Protein AF-A0A448XKN6-F1 (afdb_monomer)

Nearest PDB structures (foldseek):
  4z4c-assembly1_A  TM=9.996E-01  e=3.196E-13  Homo sapiens
  4w5q-assembly1_A  TM=9.991E-01  e=5.036E-13  Homo sapiens
  6n4o-assembly1_A  TM=9.978E-01  e=6.968E-13  Homo sapiens
  4z4i-assembly1_A  TM=9.998E-01  e=8.467E-13  Homo sapiens
  9cmp-assembly1_A  TM=9.864E-01  e=1.098E-12  Homo sapiens

pLDDT: mean 89.54, std 8.14, range [52.91, 97.19]

Mean predicted aligned error: 5.24 Å

Foldseek 3Di:
DDDDDCQQHADPDAAAAEEEEEEEQDDCVVQPPVNVVVVQVVCQVVCVSRVHHDDDDHPYYDYDHDLVVLVVVVVCSPVVTPPHDYYHYHDPPDDCNVVSVVVDDD

Radius of gyration: 15.56 Å; Cα contacts (8 Å, |Δi|>4): 127; chains: 1; bounding box: 41×30×38 Å

Organism: NCBI:txid117903

Secondary structure (DSSP, 8-state):
------TT---SSPPPB-SEEEEE-S-TTTS-HHHHHHHHHHHHHHHHHTT--B-SPPSEEEE--SGGGHHHHHHHHHHHSTT--EEEEE--SS-THHHHHHH---

Sequence (106 aa):
MGVWDMRGKQFYSGIEIKVWAIACFAPVRIVRDEALRQFTLQLQKISNDAGMPIVSPPCFCKYATGQDQVEPMFRYLRNTHPGLQLIVVVLPGKTPVYGKLLDFKL

InterPro domains:
  IPR032473 Protein argonaute, Mid domain [PF16487] (2-79)

Structure (mmCIF, N/CA/C/O backbone):
data_AF-A0A448XKN6-F1
#
_entry.id   AF-A0A448XKN6-F1
#
loop_
_atom_site.group_PDB
_atom_site.id
_atom_site.type_symbol
_atom_site.label_atom_id
_atom_site.label_alt_id
_atom_site.label_comp_id
_atom_site.label_asym_id
_atom_site.label_entity_id
_atom_site.label_seq_id
_atom_site.pdbx_PDB_ins_code
_atom_site.Cartn_x
_atom_site.Cartn_y
_atom_site.Cartn_z
_atom_site.occupancy
_atom_site.B_iso_or_equiv
_atom_site.auth_seq_id
_atom_site.auth_comp_id
_atom_site.auth_asym_id
_atom_site.auth_atom_id
_atom_site.pdbx_PDB_model_num
ATOM 1 N N . MET A 1 1 ? 30.525 13.642 -12.070 1.00 52.91 1 MET A N 1
ATOM 2 C CA . MET A 1 1 ? 29.879 12.665 -12.974 1.00 52.91 1 MET A CA 1
ATOM 3 C C . MET A 1 1 ? 29.765 11.358 -12.202 1.00 52.91 1 MET A C 1
ATOM 5 O O . MET A 1 1 ? 30.775 10.916 -11.682 1.00 52.91 1 MET A O 1
ATOM 9 N N . GLY A 1 2 ? 28.556 10.836 -11.993 1.00 79.69 2 GLY A N 1
ATOM 10 C CA . GLY A 1 2 ? 28.308 9.709 -11.071 1.00 79.69 2 GLY A CA 1
ATOM 11 C C . GLY A 1 2 ? 26.837 9.548 -10.679 1.00 79.69 2 GLY A C 1
ATOM 12 O O . GLY A 1 2 ? 26.529 8.964 -9.648 1.00 79.69 2 GLY A O 1
ATOM 13 N N . VAL A 1 3 ? 25.931 10.127 -11.472 1.00 82.12 3 VAL A N 1
ATOM 14 C CA . VAL A 1 3 ? 24.490 10.029 -11.258 1.00 82.12 3 VAL A CA 1
ATOM 15 C C . VAL A 1 3 ? 23.963 9.006 -12.247 1.00 82.12 3 VAL A C 1
ATOM 17 O O . VAL A 1 3 ? 24.204 9.108 -13.448 1.00 82.12 3 VAL A O 1
ATOM 20 N N . TRP A 1 4 ? 23.253 8.028 -11.718 1.00 84.06 4 TRP A N 1
ATOM 21 C CA . TRP A 1 4 ? 22.522 7.014 -12.456 1.00 84.06 4 TRP A CA 1
ATOM 22 C C . TRP A 1 4 ? 21.094 6.956 -11.922 1.00 84.06 4 TRP A C 1
ATOM 24 O O . TRP A 1 4 ? 20.829 7.347 -10.784 1.00 84.06 4 TRP A O 1
ATOM 34 N N . ASP A 1 5 ? 20.178 6.474 -12.752 1.00 85.88 5 ASP A N 1
ATOM 35 C CA . ASP A 1 5 ? 18.809 6.182 -12.348 1.00 85.88 5 ASP A CA 1
ATOM 36 C C . ASP A 1 5 ? 18.408 4.761 -12.761 1.00 85.88 5 ASP A C 1
ATOM 38 O O . ASP A 1 5 ? 19.112 4.077 -13.515 1.00 85.88 5 ASP A O 1
ATOM 42 N N . MET A 1 6 ? 17.258 4.326 -12.253 1.00 84.94 6 MET A N 1
ATOM 43 C C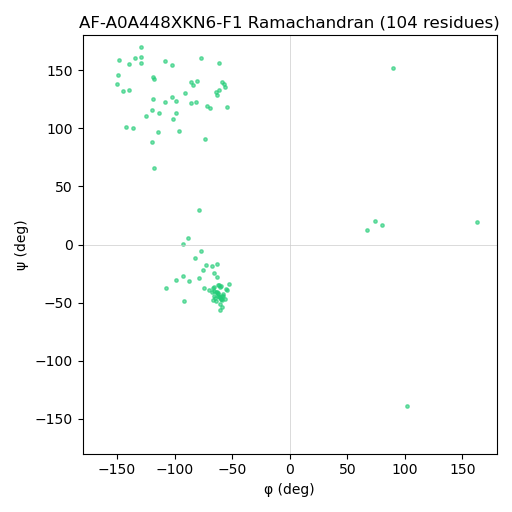A . MET A 1 6 ? 16.705 2.991 -12.483 1.00 84.94 6 MET A CA 1
ATOM 44 C C . MET A 1 6 ? 15.820 2.902 -13.732 1.00 84.94 6 MET A C 1
ATOM 46 O O . MET A 1 6 ? 15.221 1.860 -13.978 1.00 84.94 6 MET A O 1
ATOM 50 N N . ARG A 1 7 ? 15.718 3.957 -14.554 1.00 83.69 7 ARG A N 1
ATOM 51 C CA . ARG A 1 7 ? 14.901 3.892 -15.772 1.00 83.69 7 ARG A CA 1
ATOM 52 C C . ARG A 1 7 ? 15.501 2.859 -16.723 1.00 83.69 7 ARG A C 1
ATOM 54 O O . ARG A 1 7 ? 16.712 2.843 -16.962 1.00 83.69 7 ARG A O 1
ATOM 61 N N . GLY A 1 8 ? 14.643 1.973 -17.227 1.00 80.25 8 GLY A N 1
ATOM 62 C CA . GLY A 1 8 ? 15.039 0.857 -18.087 1.00 80.25 8 GLY A CA 1
ATOM 63 C C . GLY A 1 8 ? 15.895 -0.212 -17.397 1.00 80.25 8 GLY A C 1
ATOM 64 O O . GLY A 1 8 ? 16.490 -1.029 -18.092 1.00 80.25 8 GLY A O 1
ATOM 65 N N . LYS A 1 9 ? 15.997 -0.204 -16.058 1.00 84.44 9 LYS A N 1
ATOM 66 C CA . LYS A 1 9 ? 16.727 -1.212 -15.279 1.00 84.44 9 LYS A CA 1
ATOM 67 C C . LYS A 1 9 ? 15.767 -1.938 -14.356 1.00 84.44 9 LYS A C 1
ATOM 69 O O . LYS A 1 9 ? 14.891 -1.322 -13.756 1.00 84.44 9 LYS A O 1
ATOM 74 N N . GLN A 1 10 ? 15.992 -3.233 -14.206 1.00 85.31 10 GLN A N 1
ATOM 75 C CA . GLN A 1 10 ? 15.290 -4.061 -13.238 1.00 85.31 10 GLN A CA 1
ATOM 76 C C . GLN A 1 10 ? 16.230 -4.451 -12.103 1.00 85.31 10 GLN A C 1
ATOM 78 O O . GLN A 1 10 ? 17.456 -4.432 -12.255 1.00 85.31 10 GLN A O 1
ATOM 83 N N . PHE A 1 11 ? 15.656 -4.800 -10.957 1.00 81.50 11 PHE A N 1
ATOM 84 C CA . PHE A 1 11 ? 16.416 -5.401 -9.873 1.00 81.50 11 PHE A CA 1
ATOM 85 C C . PHE A 1 11 ? 17.084 -6.700 -10.336 1.00 81.50 11 PHE A C 1
ATOM 87 O O . PHE A 1 11 ? 16.484 -7.505 -11.041 1.00 81.50 11 PHE A O 1
ATOM 94 N N . TYR A 1 12 ? 18.326 -6.915 -9.896 1.00 77.88 12 TYR A N 1
ATOM 95 C CA . TYR A 1 12 ? 19.082 -8.138 -10.190 1.00 77.88 12 TYR A CA 1
ATOM 96 C C . TYR A 1 12 ? 18.375 -9.402 -9.667 1.00 77.88 12 TYR A C 1
ATOM 98 O O . TYR A 1 12 ? 18.396 -10.442 -10.316 1.00 77.88 12 TYR A O 1
ATOM 106 N N . SER A 1 13 ? 17.720 -9.291 -8.508 1.00 82.81 13 SER A N 1
ATOM 107 C CA . SER A 1 13 ? 16.823 -10.306 -7.956 1.00 82.81 13 SER A CA 1
ATOM 108 C C . SER A 1 13 ? 15.579 -9.609 -7.418 1.00 82.81 13 SER A C 1
ATOM 110 O O . SER A 1 13 ? 15.611 -8.968 -6.366 1.00 82.81 13 SER A O 1
ATOM 112 N N . GLY A 1 14 ? 14.505 -9.652 -8.200 1.00 79.62 14 GLY A N 1
ATOM 113 C CA . GLY A 1 14 ? 13.218 -9.077 -7.842 1.00 79.62 14 GLY A CA 1
ATOM 114 C C . GLY A 1 14 ? 12.390 -10.026 -6.986 1.00 79.62 14 GLY A C 1
ATOM 115 O O . GLY A 1 14 ? 12.298 -11.217 -7.280 1.00 79.62 14 GLY A O 1
ATOM 116 N N . ILE A 1 15 ? 11.754 -9.496 -5.942 1.00 88.75 15 ILE A N 1
ATOM 117 C CA . ILE A 1 15 ? 10.752 -10.240 -5.174 1.00 88.75 15 ILE A CA 1
ATOM 118 C C . ILE A 1 15 ? 9.380 -9.969 -5.784 1.00 88.75 15 ILE A C 1
ATOM 120 O O . ILE A 1 15 ? 8.990 -8.818 -5.980 1.00 88.75 15 ILE A O 1
ATOM 124 N N . GLU A 1 16 ? 8.633 -11.038 -6.041 1.00 92.19 16 GLU A N 1
ATOM 125 C CA . GLU A 1 16 ? 7.217 -10.960 -6.385 1.00 92.19 16 GLU A CA 1
ATOM 126 C C . GLU A 1 16 ? 6.380 -10.813 -5.102 1.00 92.19 16 GLU A C 1
ATOM 128 O O . GLU A 1 16 ? 6.435 -11.658 -4.200 1.00 92.19 16 GLU A O 1
ATOM 133 N N . ILE A 1 17 ? 5.592 -9.740 -5.016 1.00 93.94 17 ILE A N 1
ATOM 134 C CA . ILE A 1 17 ? 4.712 -9.456 -3.877 1.00 93.94 17 ILE A CA 1
ATOM 135 C C . ILE A 1 17 ? 3.285 -9.893 -4.234 1.00 93.94 17 ILE A C 1
ATOM 137 O O . ILE A 1 17 ? 2.632 -9.316 -5.106 1.00 93.94 17 ILE A O 1
ATOM 141 N N . LYS A 1 18 ? 2.801 -10.922 -3.533 1.00 93.31 18 LYS A N 1
ATOM 142 C CA . LYS A 1 18 ? 1.511 -11.599 -3.741 1.00 93.31 18 LYS A CA 1
ATOM 143 C C . LYS A 1 18 ? 0.493 -11.291 -2.656 1.00 93.31 18 LYS A C 1
ATOM 145 O O . LYS A 1 18 ? -0.692 -11.175 -2.955 1.00 93.31 18 LYS A O 1
ATOM 150 N N . VAL A 1 19 ? 0.929 -11.172 -1.404 1.00 94.94 19 VAL A N 1
ATOM 151 C CA . VAL A 1 19 ? 0.037 -10.907 -0.266 1.00 94.94 19 VAL A CA 1
ATOM 152 C C . VAL A 1 19 ? 0.532 -9.666 0.456 1.00 94.94 19 VAL A C 1
ATOM 154 O O . VAL A 1 19 ? 1.591 -9.672 1.082 1.00 94.94 19 VAL A O 1
ATOM 157 N N . TRP A 1 20 ? -0.232 -8.584 0.355 1.00 96.25 20 TRP A N 1
ATOM 158 C CA . TRP A 1 20 ? 0.109 -7.301 0.957 1.00 96.25 20 TRP A CA 1
ATOM 159 C C . TRP A 1 20 ? -1.142 -6.525 1.364 1.00 96.25 20 TRP A C 1
ATOM 161 O O . TRP A 1 20 ? -2.234 -6.780 0.860 1.00 96.25 20 TRP A O 1
ATOM 171 N N . ALA A 1 21 ? -0.983 -5.577 2.281 1.00 96.81 21 ALA A N 1
ATOM 172 C CA . ALA A 1 21 ? -2.076 -4.798 2.850 1.00 96.81 21 ALA A CA 1
ATOM 173 C C . ALA A 1 21 ? -1.752 -3.300 2.901 1.00 96.81 21 ALA A C 1
ATOM 175 O O . ALA A 1 21 ? -0.587 -2.904 2.894 1.00 96.81 21 ALA A O 1
ATOM 176 N N . ILE A 1 22 ? -2.790 -2.473 3.015 1.00 97.19 22 ILE A N 1
ATOM 177 C CA . ILE A 1 22 ? -2.715 -1.039 3.290 1.00 97.19 22 ILE A CA 1
ATOM 178 C C . ILE A 1 22 ? -3.434 -0.747 4.612 1.00 97.19 22 ILE A C 1
ATOM 180 O O . ILE A 1 22 ? -4.620 -1.043 4.771 1.00 97.19 22 ILE A O 1
ATOM 184 N N . ALA A 1 23 ? -2.730 -0.111 5.544 1.00 96.19 23 ALA A N 1
ATOM 185 C CA . ALA A 1 23 ? -3.297 0.430 6.774 1.00 96.19 23 ALA A CA 1
ATOM 186 C C . ALA A 1 23 ? -3.195 1.961 6.747 1.00 96.19 23 ALA A C 1
ATOM 188 O O . ALA A 1 23 ? 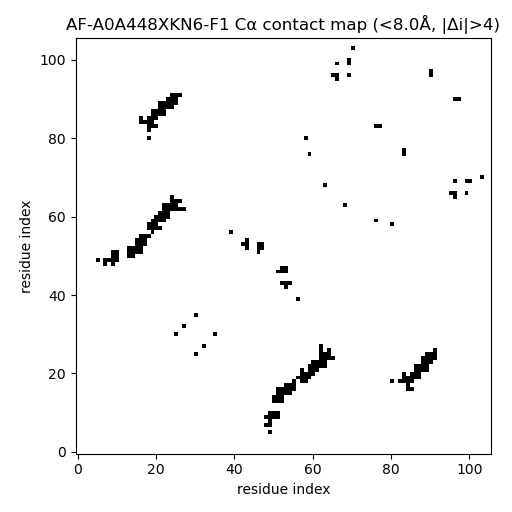-2.101 2.525 6.774 1.00 96.19 23 ALA A O 1
ATOM 189 N N . CYS A 1 24 ? -4.332 2.651 6.671 1.00 96.50 24 CYS A N 1
ATOM 190 C CA . CYS A 1 24 ? -4.367 4.106 6.572 1.00 96.50 24 CYS A CA 1
ATOM 191 C C . CYS A 1 24 ? -4.691 4.741 7.928 1.00 96.50 24 CYS A C 1
ATOM 193 O O . CYS A 1 24 ? -5.823 4.688 8.392 1.00 96.50 24 CYS A O 1
ATOM 195 N N . PHE A 1 25 ? -3.707 5.377 8.562 1.00 95.00 25 PHE A N 1
ATOM 196 C CA . PHE A 1 25 ? -3.897 6.150 9.798 1.00 95.00 25 PHE A CA 1
ATOM 197 C C . PHE A 1 25 ? -4.155 7.637 9.529 1.00 95.00 25 PHE A C 1
ATOM 199 O O . PHE A 1 25 ? -4.305 8.432 10.460 1.00 95.00 25 PHE A O 1
ATOM 206 N N . ALA A 1 26 ? -4.186 8.038 8.256 1.00 93.94 26 ALA A N 1
ATOM 207 C CA . ALA A 1 26 ? -4.613 9.368 7.867 1.00 93.94 26 ALA A CA 1
ATOM 208 C C . ALA A 1 26 ? -6.152 9.444 7.837 1.00 93.94 26 ALA A C 1
ATOM 210 O O . ALA A 1 26 ? -6.803 8.509 7.372 1.00 93.94 26 ALA A O 1
ATOM 211 N N . PRO A 1 27 ? -6.763 10.554 8.285 1.00 92.44 27 PRO A N 1
ATOM 212 C CA . PRO A 1 27 ? -8.209 10.724 8.207 1.00 92.44 27 PRO A CA 1
ATOM 213 C C . PRO A 1 27 ? -8.729 10.596 6.766 1.00 92.44 27 PRO A C 1
ATOM 215 O O . PRO A 1 27 ? -8.164 11.208 5.859 1.00 92.44 27 PRO A O 1
ATOM 218 N N . VAL A 1 28 ? -9.864 9.910 6.575 1.00 92.44 28 VAL A N 1
ATOM 219 C CA . VAL A 1 28 ? -10.517 9.700 5.258 1.00 92.44 28 VAL A CA 1
ATOM 220 C C . VAL A 1 28 ? -10.753 11.017 4.503 1.00 92.44 28 VAL A C 1
ATOM 222 O O . VAL A 1 28 ? -10.628 11.094 3.284 1.00 92.44 28 VAL A O 1
ATOM 225 N N . ARG A 1 29 ? -11.044 12.102 5.235 1.00 92.94 29 ARG A N 1
ATOM 226 C CA . ARG A 1 29 ? -11.224 13.446 4.656 1.00 92.94 29 ARG A CA 1
ATOM 227 C C . ARG A 1 29 ? -9.962 13.998 3.975 1.00 92.94 29 ARG A C 1
ATOM 229 O O . ARG A 1 29 ? -10.088 14.815 3.070 1.00 92.94 29 ARG A O 1
ATOM 236 N N . ILE A 1 30 ? -8.779 13.574 4.428 1.00 91.81 30 ILE A N 1
ATOM 237 C CA . ILE A 1 30 ? -7.467 13.976 3.897 1.00 91.81 30 ILE A CA 1
ATOM 238 C C . ILE A 1 30 ? -7.028 12.987 2.816 1.00 91.81 30 ILE A C 1
ATOM 240 O O . ILE A 1 30 ? -6.657 13.394 1.720 1.00 91.81 30 ILE A O 1
ATOM 244 N N . VAL A 1 31 ? -7.108 11.688 3.113 1.00 95.31 31 VAL A N 1
ATOM 245 C CA . VAL A 1 31 ? -6.752 10.609 2.188 1.00 95.31 31 VAL A CA 1
ATOM 246 C C . VAL A 1 31 ? -8.018 9.832 1.861 1.00 95.31 31 VAL A C 1
ATOM 248 O O . VAL A 1 31 ? -8.426 8.970 2.631 1.00 95.31 31 VAL A O 1
ATOM 251 N N . ARG A 1 32 ? -8.653 10.155 0.733 1.00 96.12 32 ARG A N 1
ATOM 252 C CA . ARG A 1 32 ? -9.883 9.490 0.264 1.00 96.12 32 ARG A CA 1
ATOM 253 C C . ARG A 1 32 ? -9.573 8.119 -0.345 1.00 96.12 32 ARG A C 1
ATOM 255 O O . ARG A 1 32 ? -8.456 7.909 -0.814 1.00 96.12 32 ARG A O 1
ATOM 262 N N . ASP A 1 33 ? -10.569 7.242 -0.440 1.00 94.81 33 ASP A N 1
ATOM 263 C CA . ASP A 1 33 ? -10.414 5.911 -1.053 1.00 94.81 33 ASP A CA 1
ATOM 264 C C . ASP A 1 33 ? -9.856 5.982 -2.480 1.00 94.81 33 ASP A C 1
ATOM 266 O O . ASP A 1 33 ? -8.972 5.215 -2.857 1.00 94.81 33 ASP A O 1
ATOM 270 N N . GLU A 1 34 ? -10.302 6.971 -3.259 1.00 95.56 34 GLU A N 1
ATOM 271 C CA . GLU A 1 34 ? -9.796 7.194 -4.615 1.00 95.56 34 GLU A CA 1
ATOM 272 C C . GLU A 1 34 ? -8.290 7.490 -4.628 1.00 95.56 34 GLU A C 1
ATOM 274 O O . GLU A 1 34 ? -7.574 7.003 -5.499 1.00 95.56 34 GLU A O 1
ATOM 279 N N . ALA A 1 35 ? -7.777 8.222 -3.636 1.00 95.56 35 ALA A N 1
ATOM 280 C CA . ALA A 1 35 ? -6.347 8.492 -3.529 1.00 95.56 35 ALA A CA 1
ATOM 281 C C . ALA A 1 35 ? -5.553 7.204 -3.248 1.00 95.56 35 ALA A C 1
ATOM 283 O O . ALA A 1 35 ? -4.499 6.995 -3.847 1.00 95.56 35 ALA A O 1
ATOM 284 N N . LEU A 1 36 ? -6.074 6.311 -2.396 1.00 96.06 36 LEU A N 1
ATOM 285 C CA . LEU A 1 36 ? -5.464 5.001 -2.123 1.00 96.06 36 LEU A CA 1
ATOM 286 C C . LEU A 1 36 ? -5.503 4.084 -3.352 1.00 96.06 36 LEU A C 1
ATOM 288 O O . LEU A 1 36 ? -4.534 3.370 -3.629 1.00 96.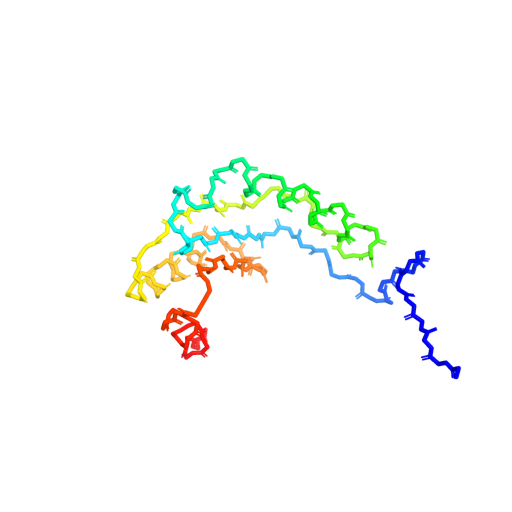06 36 LEU A O 1
ATOM 292 N N . ARG A 1 37 ? -6.593 4.133 -4.125 1.00 95.44 37 ARG A N 1
ATOM 293 C CA . ARG A 1 37 ? -6.728 3.392 -5.383 1.00 95.44 37 ARG A CA 1
ATOM 294 C C . ARG A 1 37 ? -5.712 3.869 -6.420 1.00 95.44 37 ARG A C 1
ATOM 296 O O . ARG A 1 37 ? -4.997 3.047 -6.986 1.00 95.44 37 ARG A O 1
ATOM 303 N N . GLN A 1 38 ? -5.597 5.182 -6.624 1.00 96.44 38 GLN A N 1
ATOM 304 C CA . GLN A 1 38 ? -4.611 5.765 -7.542 1.00 96.44 38 GLN A CA 1
ATOM 305 C C . GLN A 1 38 ? -3.176 5.462 -7.106 1.00 96.44 38 GLN A C 1
ATOM 307 O O . GLN A 1 38 ? -2.357 5.061 -7.932 1.00 96.44 38 GLN A O 1
ATOM 312 N N . PHE A 1 39 ? -2.886 5.576 -5.808 1.00 95.88 39 PHE A N 1
ATOM 313 C CA . PHE A 1 39 ? -1.599 5.176 -5.244 1.00 95.88 39 PHE A CA 1
ATOM 314 C C . PHE A 1 39 ? -1.275 3.709 -5.554 1.00 95.88 39 PHE A C 1
ATOM 316 O O . PHE A 1 39 ? -0.183 3.417 -6.029 1.00 95.88 39 PHE A O 1
ATOM 323 N N . THR A 1 40 ? -2.234 2.800 -5.355 1.00 95.50 40 THR A N 1
ATOM 324 C CA . THR A 1 40 ? -2.064 1.366 -5.636 1.00 95.50 40 THR A CA 1
ATOM 325 C C . THR A 1 40 ? -1.737 1.117 -7.107 1.00 95.50 40 THR A C 1
ATOM 327 O O . THR 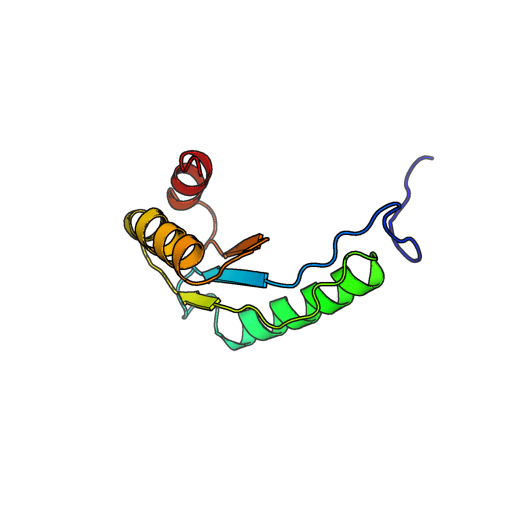A 1 40 ? -0.777 0.411 -7.403 1.00 95.50 40 THR A O 1
ATOM 330 N N . LEU A 1 41 ? -2.477 1.739 -8.030 1.00 95.12 41 LEU A N 1
ATOM 331 C CA . LEU A 1 41 ? -2.240 1.589 -9.469 1.00 95.12 41 LEU A CA 1
ATOM 332 C C . LEU A 1 41 ? -0.852 2.095 -9.880 1.00 95.12 41 LEU A C 1
ATOM 334 O O . LEU A 1 41 ? -0.145 1.432 -10.641 1.00 95.12 41 LEU A O 1
ATOM 338 N N . GLN A 1 42 ? -0.439 3.260 -9.371 1.00 95.56 42 GLN A N 1
ATOM 339 C CA . GLN A 1 42 ? 0.886 3.800 -9.676 1.00 95.56 42 GLN A CA 1
ATOM 340 C C . GLN A 1 42 ? 2.005 2.959 -9.067 1.00 95.56 42 GLN A C 1
ATOM 342 O O . GLN A 1 42 ? 3.005 2.705 -9.738 1.00 95.56 42 GLN A O 1
ATOM 347 N N . LEU A 1 43 ? 1.818 2.489 -7.832 1.00 94.88 43 LEU A N 1
ATOM 348 C CA . LEU A 1 43 ? 2.766 1.614 -7.160 1.00 94.88 43 LEU A CA 1
ATOM 349 C C . LEU A 1 43 ? 2.953 0.319 -7.952 1.00 94.88 43 LEU A C 1
ATOM 351 O O . LEU A 1 43 ? 4.084 -0.013 -8.278 1.00 94.88 43 LEU A O 1
ATOM 355 N N . GLN A 1 44 ? 1.871 -0.367 -8.330 1.00 94.00 44 GLN A N 1
ATOM 356 C CA . GLN A 1 44 ? 1.938 -1.603 -9.117 1.00 94.00 44 GLN A CA 1
ATOM 357 C C . GLN A 1 44 ? 2.668 -1.400 -10.449 1.00 94.00 44 GLN A C 1
ATOM 359 O O . GLN A 1 44 ? 3.537 -2.200 -10.792 1.00 94.00 44 GLN A O 1
ATOM 364 N N . LYS A 1 45 ? 2.373 -0.304 -11.163 1.00 93.25 45 LYS A N 1
ATOM 365 C CA . LYS A 1 45 ? 3.048 0.035 -12.422 1.00 93.25 45 LYS A CA 1
ATOM 366 C C . LYS A 1 45 ? 4.560 0.189 -12.230 1.00 93.25 45 LYS A C 1
ATOM 368 O O . LYS A 1 45 ? 5.331 -0.492 -12.895 1.00 93.25 45 LYS A O 1
ATOM 373 N N . ILE A 1 46 ? 4.979 1.037 -11.287 1.00 92.06 46 ILE A N 1
ATOM 374 C CA . ILE A 1 46 ? 6.404 1.304 -11.028 1.00 92.06 46 ILE A CA 1
ATOM 375 C C . ILE A 1 46 ? 7.116 0.042 -10.525 1.00 92.06 46 ILE A C 1
ATOM 377 O O . ILE A 1 46 ? 8.236 -0.246 -10.937 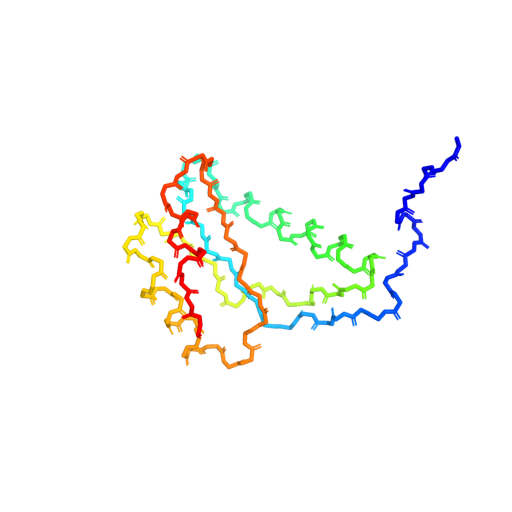1.00 92.06 46 ILE A O 1
ATOM 381 N N . SER A 1 47 ? 6.462 -0.723 -9.652 1.00 91.56 47 SER A N 1
ATOM 382 C CA . SER A 1 47 ? 6.999 -1.961 -9.085 1.00 91.56 47 SER A CA 1
ATOM 383 C C . SER A 1 47 ? 7.240 -3.016 -10.169 1.00 91.56 47 SER A C 1
ATOM 385 O O . SER A 1 47 ? 8.279 -3.674 -10.176 1.00 91.56 47 SER A O 1
ATOM 387 N N . ASN A 1 48 ? 6.314 -3.137 -11.125 1.00 91.12 48 ASN A N 1
ATOM 388 C CA . ASN A 1 48 ? 6.460 -4.016 -12.281 1.00 91.12 48 ASN A CA 1
ATOM 389 C C . ASN A 1 48 ? 7.610 -3.574 -13.199 1.00 91.12 48 ASN A C 1
ATOM 391 O O . ASN A 1 48 ? 8.454 -4.393 -13.560 1.00 91.12 48 ASN A O 1
ATOM 395 N N . ASP A 1 49 ? 7.694 -2.278 -13.510 1.00 89.38 49 ASP A N 1
ATOM 396 C CA . ASP A 1 49 ? 8.764 -1.723 -14.349 1.00 89.38 49 ASP A CA 1
ATOM 397 C C . ASP A 1 49 ? 10.152 -1.933 -13.717 1.00 89.38 49 ASP A C 1
ATOM 399 O O . ASP A 1 49 ? 11.126 -2.208 -14.417 1.00 89.38 49 ASP A O 1
ATOM 403 N N . ALA A 1 50 ? 10.236 -1.875 -12.385 1.00 88.75 50 ALA A N 1
ATOM 404 C CA . ALA A 1 50 ? 11.460 -2.121 -11.628 1.00 88.75 50 ALA A CA 1
ATOM 405 C C . ALA A 1 50 ? 11.822 -3.616 -11.483 1.00 88.75 50 ALA A C 1
ATOM 407 O O . ALA A 1 50 ? 12.892 -3.937 -10.967 1.00 88.75 50 ALA A O 1
ATOM 408 N N . GLY A 1 51 ? 10.970 -4.545 -11.929 1.00 87.88 51 GLY A N 1
ATOM 409 C CA . GLY A 1 51 ? 11.195 -5.989 -11.797 1.00 87.88 51 GLY A CA 1
ATOM 410 C C . GLY A 1 51 ? 10.852 -6.562 -10.417 1.00 87.88 51 GLY A C 1
ATOM 411 O O . GLY A 1 51 ? 11.277 -7.665 -10.101 1.00 87.88 51 GLY A O 1
ATOM 412 N N . MET A 1 52 ? 10.081 -5.843 -9.595 1.00 91.62 52 MET A N 1
ATOM 413 C CA . MET A 1 52 ? 9.544 -6.309 -8.307 1.00 91.62 52 MET A CA 1
ATOM 414 C C . MET A 1 52 ? 8.007 -6.313 -8.337 1.00 91.62 52 MET A C 1
ATOM 416 O O . MET A 1 52 ? 7.369 -5.492 -7.683 1.00 91.62 52 MET A O 1
ATOM 420 N N . PRO A 1 53 ? 7.361 -7.158 -9.149 1.00 90.62 53 PRO A N 1
ATOM 421 C CA . PRO A 1 53 ? 5.937 -7.013 -9.430 1.00 90.62 53 PRO A CA 1
ATOM 422 C C . PRO A 1 53 ? 5.065 -7.184 -8.171 1.00 90.62 53 PRO A C 1
ATOM 424 O O . PRO A 1 53 ? 5.164 -8.180 -7.453 1.00 90.62 53 PRO A O 1
ATOM 427 N N . ILE A 1 54 ? 4.179 -6.208 -7.931 1.00 94.31 54 ILE A N 1
ATOM 428 C CA . ILE A 1 54 ? 3.056 -6.307 -6.986 1.00 94.31 54 ILE A CA 1
ATOM 429 C C . ILE A 1 54 ? 1.833 -6.693 -7.816 1.00 94.31 54 ILE A C 1
ATOM 431 O O . ILE A 1 54 ? 1.240 -5.853 -8.489 1.00 94.31 54 ILE A O 1
ATOM 435 N N . VAL A 1 55 ? 1.507 -7.983 -7.832 1.00 83.69 55 VAL A N 1
ATOM 436 C CA . VAL A 1 55 ? 0.605 -8.555 -8.848 1.00 83.69 55 VAL A CA 1
ATOM 437 C C . VAL A 1 55 ? -0.868 -8.449 -8.442 1.00 83.69 55 VAL A C 1
ATOM 439 O O . VAL A 1 55 ? -1.748 -8.308 -9.288 1.00 83.69 55 VAL A O 1
ATOM 442 N N . SER A 1 56 ? -1.151 -8.504 -7.142 1.00 88.12 56 SER A N 1
ATOM 443 C CA . SER A 1 56 ? -2.507 -8.535 -6.591 1.00 88.12 56 SER A CA 1
ATOM 444 C C . SER A 1 56 ? -2.942 -7.171 -6.040 1.00 88.12 56 SER A C 1
ATOM 446 O O . SER A 1 56 ? -2.096 -6.366 -5.628 1.00 88.12 56 SER A O 1
ATOM 448 N N . PRO A 1 57 ? -4.258 -6.880 -5.994 1.00 91.75 57 PRO A N 1
ATOM 449 C CA . PRO A 1 57 ? -4.765 -5.811 -5.141 1.00 91.75 57 PRO A CA 1
ATOM 450 C C . PRO A 1 57 ? -4.462 -6.130 -3.666 1.00 91.75 57 PRO A C 1
ATOM 452 O O . PRO A 1 57 ? -4.301 -7.303 -3.313 1.00 91.75 57 PRO A O 1
ATOM 455 N N . PRO A 1 58 ? -4.400 -5.118 -2.786 1.00 95.81 58 PRO A N 1
ATOM 456 C CA . PRO A 1 58 ? -4.134 -5.358 -1.376 1.00 95.81 58 PRO A CA 1
ATOM 457 C C . PRO A 1 58 ? -5.239 -6.238 -0.779 1.00 95.81 58 PRO A C 1
ATOM 459 O O . PRO A 1 58 ? -6.426 -5.967 -0.963 1.00 95.81 58 PRO A O 1
ATOM 462 N N . CYS A 1 59 ? -4.862 -7.273 -0.026 1.00 95.62 59 CYS A N 1
ATOM 463 C CA . CYS A 1 59 ? -5.816 -8.173 0.631 1.00 95.62 59 CYS A CA 1
ATOM 464 C C . CYS A 1 59 ? -6.598 -7.473 1.753 1.00 95.62 59 CYS A C 1
ATOM 466 O O . CYS A 1 59 ? -7.659 -7.929 2.170 1.00 95.62 59 CYS A O 1
ATOM 468 N N . PHE A 1 60 ? -6.082 -6.340 2.228 1.00 96.25 60 PHE A N 1
ATOM 469 C CA . PHE A 1 60 ? -6.706 -5.502 3.233 1.00 96.25 60 PHE A CA 1
ATOM 470 C C . PHE A 1 60 ? -6.406 -4.034 2.940 1.00 96.25 60 PHE A C 1
ATOM 472 O O . PHE A 1 60 ? -5.256 -3.673 2.714 1.00 96.25 60 PHE A O 1
ATOM 479 N N . CYS A 1 61 ? -7.427 -3.182 2.974 1.00 96.06 61 CYS A N 1
ATOM 480 C CA . CYS A 1 61 ? -7.290 -1.732 2.868 1.00 96.06 61 CYS A CA 1
ATOM 481 C C . CYS A 1 61 ? -8.302 -1.091 3.820 1.00 96.06 61 CYS A C 1
ATOM 483 O O . CYS A 1 61 ? -9.499 -1.090 3.535 1.00 96.06 61 CYS A O 1
ATOM 485 N N . LYS A 1 62 ? -7.853 -0.628 4.994 1.00 95.38 62 LYS A N 1
ATOM 486 C CA . LYS A 1 62 ? -8.740 0.015 5.978 1.00 95.38 62 LYS A CA 1
ATOM 487 C C . LYS A 1 62 ? -8.106 1.220 6.645 1.00 95.38 62 LYS A C 1
ATOM 489 O O . LYS A 1 62 ? -6.886 1.320 6.781 1.00 95.38 62 LYS A O 1
ATOM 494 N N . TYR A 1 63 ? -8.989 2.090 7.116 1.00 95.38 63 TYR A N 1
ATOM 495 C CA . TYR A 1 63 ? -8.648 3.217 7.961 1.00 95.38 63 TYR A CA 1
ATOM 496 C C . TYR A 1 63 ? -8.592 2.803 9.431 1.00 95.38 63 TYR A C 1
ATOM 498 O O . TYR A 1 63 ? -9.444 2.055 9.909 1.00 95.38 63 TYR A O 1
ATOM 506 N N . ALA A 1 64 ? -7.605 3.329 10.143 1.00 93.62 64 ALA A N 1
ATOM 507 C CA . ALA A 1 64 ? -7.501 3.292 11.593 1.00 93.62 64 ALA A CA 1
ATOM 508 C C . ALA A 1 64 ? -7.238 4.698 12.126 1.00 93.62 64 ALA A C 1
ATOM 510 O O . ALA A 1 64 ? -6.844 5.612 11.404 1.00 93.62 64 ALA A O 1
ATOM 511 N N . THR A 1 65 ? -7.485 4.901 13.411 1.00 88.94 65 THR A N 1
ATOM 512 C CA . THR A 1 65 ? -7.213 6.171 14.081 1.00 88.94 65 THR A CA 1
ATOM 513 C C . THR A 1 65 ? -6.635 5.869 15.447 1.00 88.94 65 THR A C 1
ATOM 515 O O . THR A 1 65 ? -7.172 5.033 16.160 1.00 88.94 65 THR A O 1
ATOM 518 N N . GLY A 1 66 ? -5.551 6.556 15.800 1.00 85.88 66 GLY A N 1
ATOM 519 C CA . GLY A 1 66 ? -4.860 6.329 17.065 1.00 85.88 66 GLY A CA 1
ATOM 520 C C . GLY A 1 66 ? -3.765 5.265 16.977 1.00 85.88 66 GLY A C 1
ATOM 521 O O . GLY A 1 66 ? -3.768 4.375 16.128 1.00 85.88 66 GLY A O 1
ATOM 522 N N . GLN A 1 67 ? -2.771 5.415 17.847 1.00 87.19 67 GLN A N 1
ATOM 523 C CA . GLN A 1 67 ? -1.602 4.535 17.938 1.00 87.19 67 GLN A CA 1
ATOM 524 C C . GLN A 1 67 ? -1.916 3.188 18.611 1.00 87.19 67 GLN A C 1
ATOM 526 O O . GLN A 1 67 ? -1.218 2.204 18.402 1.00 87.19 67 GLN A O 1
ATOM 531 N N . ASP A 1 68 ? -2.984 3.151 19.401 1.00 90.31 68 ASP A N 1
ATOM 532 C CA . ASP A 1 68 ? -3.547 1.983 20.076 1.00 90.31 68 ASP A CA 1
ATOM 533 C C . ASP A 1 68 ? -4.113 0.948 19.092 1.00 90.31 68 ASP A C 1
ATOM 535 O O . ASP A 1 68 ? -4.141 -0.241 19.396 1.00 90.31 68 ASP A O 1
ATOM 539 N N . GLN A 1 69 ? -4.493 1.376 17.885 1.00 91.06 69 GLN A N 1
ATOM 540 C CA . GLN A 1 69 ? -5.028 0.494 16.845 1.00 91.06 69 GLN A CA 1
ATOM 541 C C . GLN A 1 69 ? -3.949 -0.248 16.043 1.00 91.06 69 GLN A C 1
ATOM 543 O O . GLN A 1 69 ? -4.274 -1.178 15.305 1.00 91.06 69 GLN A O 1
ATOM 548 N N . VAL A 1 70 ? -2.672 0.128 16.183 1.00 89.94 7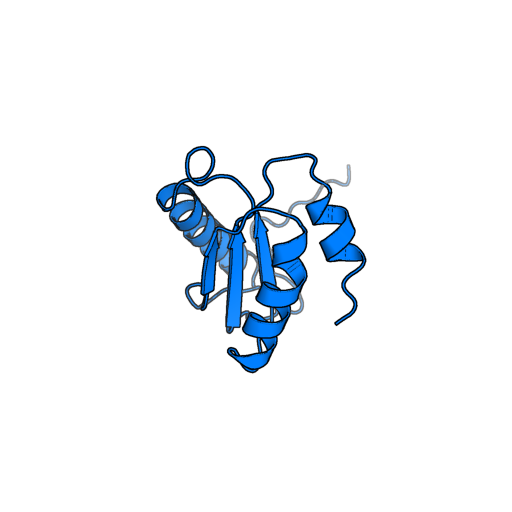0 VAL A N 1
ATOM 549 C CA . VAL A 1 70 ? -1.559 -0.478 15.430 1.00 89.94 70 VAL A CA 1
ATOM 550 C C . VAL A 1 70 ? -1.446 -1.969 15.734 1.00 89.94 70 VAL A C 1
ATOM 552 O O . VAL A 1 70 ? -1.532 -2.802 14.835 1.00 89.94 70 VAL A O 1
ATOM 555 N N . GLU A 1 71 ? -1.300 -2.316 17.008 1.00 91.12 71 GLU A N 1
ATOM 556 C CA . GLU A 1 71 ? -1.042 -3.689 17.433 1.00 91.12 71 GLU A CA 1
ATOM 557 C C . GLU A 1 71 ? -2.221 -4.646 17.163 1.00 91.12 71 GLU A C 1
ATOM 559 O O . GLU A 1 71 ? -1.992 -5.694 16.550 1.00 91.12 71 GLU A O 1
ATOM 564 N N . PRO A 1 72 ? -3.483 -4.314 17.508 1.00 92.88 72 PRO A N 1
ATOM 565 C CA . PRO A 1 72 ? -4.631 -5.152 17.163 1.00 92.88 72 PRO A CA 1
ATOM 566 C C . PRO A 1 72 ? -4.765 -5.382 15.655 1.00 92.88 72 PRO A C 1
ATOM 568 O O . PRO A 1 72 ? -4.994 -6.513 15.222 1.00 92.88 72 PRO A O 1
ATOM 571 N N . MET A 1 73 ? -4.574 -4.333 14.845 1.00 93.88 73 MET A N 1
ATOM 572 C CA . MET A 1 73 ? -4.669 -4.436 13.390 1.00 93.88 73 MET A CA 1
ATOM 573 C C . MET A 1 73 ? -3.567 -5.327 12.814 1.00 93.88 73 MET A C 1
ATOM 575 O O . MET A 1 73 ? -3.847 -6.181 11.976 1.00 93.88 73 MET A O 1
ATOM 579 N N . PHE A 1 74 ? -2.326 -5.177 13.275 1.00 92.38 74 PHE A N 1
ATOM 580 C CA . PHE A 1 74 ? -1.198 -5.960 12.772 1.00 92.38 74 PHE A CA 1
ATOM 581 C C . PHE A 1 74 ? -1.290 -7.428 13.199 1.00 92.38 74 PHE A C 1
ATOM 583 O O . PHE A 1 74 ? -1.051 -8.319 12.382 1.00 92.38 74 PHE A O 1
ATOM 590 N N . ARG A 1 75 ? -1.723 -7.705 14.438 1.00 92.44 75 ARG A N 1
ATOM 591 C CA . ARG A 1 75 ? -2.023 -9.074 14.889 1.00 92.44 75 ARG A CA 1
ATOM 592 C C . ARG A 1 75 ? -3.138 -9.706 14.057 1.00 92.44 75 ARG A C 1
ATOM 594 O O . ARG A 1 75 ? -2.996 -10.844 13.618 1.00 92.44 75 ARG A O 1
ATOM 601 N N . TYR A 1 76 ? -4.217 -8.967 13.792 1.00 94.44 76 TYR A N 1
ATOM 602 C CA . TYR A 1 76 ? -5.295 -9.431 12.919 1.00 94.44 76 TYR A CA 1
ATOM 603 C C . TYR A 1 76 ? -4.784 -9.753 11.509 1.00 94.44 76 TYR A C 1
ATOM 605 O O . TYR A 1 76 ? -5.072 -10.831 10.990 1.00 94.44 76 TYR A O 1
ATOM 613 N N . LEU A 1 77 ? -3.993 -8.860 10.906 1.00 94.00 77 LEU A N 1
ATOM 614 C CA . LEU A 1 77 ? -3.426 -9.050 9.570 1.00 94.00 77 LEU A CA 1
ATOM 615 C C . LEU A 1 77 ? -2.551 -10.303 9.493 1.00 94.00 77 LEU A C 1
ATOM 617 O O . LEU A 1 77 ? -2.756 -11.113 8.590 1.00 94.00 77 LEU A O 1
ATOM 621 N N . ARG A 1 78 ? -1.650 -10.491 10.467 1.00 90.94 78 ARG A N 1
ATOM 622 C CA . ARG A 1 78 ? -0.779 -11.672 10.575 1.00 90.94 78 ARG A CA 1
ATOM 623 C C . ARG A 1 78 ? -1.575 -12.971 10.683 1.00 90.94 78 ARG A C 1
ATOM 625 O O . ARG A 1 78 ? -1.230 -13.951 10.035 1.00 90.94 78 ARG A O 1
ATOM 632 N N . ASN A 1 79 ? -2.625 -12.977 11.500 1.00 93.81 79 ASN A N 1
ATOM 633 C CA . ASN A 1 79 ? -3.403 -14.186 11.767 1.00 93.81 79 ASN A CA 1
ATOM 634 C C . ASN A 1 79 ? -4.389 -14.519 10.637 1.00 93.81 79 ASN A C 1
ATOM 636 O O . ASN A 1 79 ? -4.711 -15.685 10.435 1.00 93.81 79 ASN A O 1
ATOM 640 N N . THR A 1 80 ? -4.874 -13.509 9.911 1.00 95.94 80 THR A N 1
ATOM 641 C CA . THR A 1 80 ? -5.925 -13.675 8.890 1.00 95.94 80 THR A CA 1
ATOM 642 C C . THR A 1 80 ? -5.362 -13.906 7.490 1.00 95.94 80 THR A C 1
ATOM 644 O O . THR A 1 80 ? -6.019 -14.543 6.672 1.00 95.94 80 THR A O 1
ATOM 647 N N . HIS A 1 81 ? -4.157 -13.40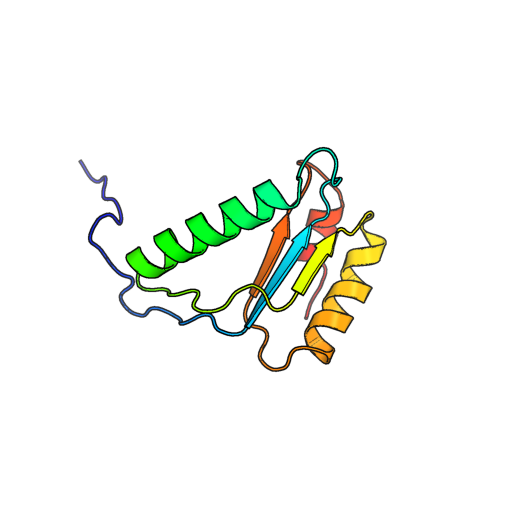7 7.196 1.00 93.31 81 HIS A N 1
ATOM 648 C CA . HIS A 1 81 ? -3.554 -13.480 5.863 1.00 93.31 81 HIS A CA 1
ATOM 649 C C . HIS A 1 81 ? -2.228 -14.255 5.921 1.00 93.31 81 HIS A C 1
ATOM 651 O O . HIS A 1 81 ? -1.165 -13.654 6.109 1.00 93.31 81 HIS A O 1
ATOM 657 N N . PRO A 1 82 ? -2.262 -15.594 5.769 1.00 91.88 82 PRO A N 1
ATOM 658 C CA . PRO A 1 82 ? -1.057 -16.409 5.703 1.00 91.88 82 PRO A CA 1
ATOM 659 C C . PRO A 1 82 ? -0.146 -15.927 4.572 1.00 91.88 82 PRO A C 1
ATOM 661 O O . PRO A 1 82 ? -0.607 -15.661 3.464 1.00 91.88 82 PRO A O 1
ATOM 664 N N . GLY A 1 83 ? 1.153 -15.825 4.848 1.00 91.75 83 GLY A N 1
ATOM 665 C CA . GLY A 1 83 ? 2.126 -15.387 3.849 1.00 91.75 83 GLY A CA 1
ATOM 666 C C . GLY A 1 83 ? 2.088 -13.890 3.534 1.00 91.75 83 GLY A C 1
ATOM 667 O O . GLY A 1 83 ? 2.583 -13.506 2.483 1.00 91.75 83 GLY A O 1
ATOM 668 N N . LEU A 1 84 ? 1.528 -13.046 4.412 1.00 94.44 84 LEU A N 1
ATOM 669 C CA . LEU A 1 84 ? 1.612 -11.587 4.296 1.00 94.44 84 LEU A CA 1
ATOM 670 C C . LEU A 1 84 ? 3.078 -11.124 4.187 1.00 94.44 84 LEU A C 1
ATOM 672 O O . LEU A 1 84 ? 3.870 -11.336 5.102 1.00 94.44 84 LEU A O 1
ATOM 676 N N . GLN A 1 85 ? 3.423 -10.481 3.070 1.00 93.94 85 GLN A N 1
ATOM 677 C CA . GLN A 1 85 ? 4.787 -10.045 2.741 1.00 93.94 85 GLN A CA 1
ATOM 678 C C . GLN A 1 85 ? 5.029 -8.567 3.059 1.00 93.94 85 GLN A C 1
ATOM 680 O O . GLN A 1 85 ? 6.159 -8.179 3.343 1.00 93.94 85 GLN A O 1
ATOM 685 N N . LEU A 1 86 ? 3.989 -7.729 2.976 1.00 93.06 86 LEU A N 1
ATOM 686 C CA . LEU A 1 86 ? 4.118 -6.277 3.103 1.00 93.06 86 LEU A CA 1
ATOM 687 C C . LEU A 1 86 ? 2.854 -5.638 3.691 1.00 93.06 86 LEU A C 1
ATOM 689 O O . LEU A 1 86 ? 1.737 -5.950 3.284 1.00 93.06 86 LEU A O 1
ATOM 693 N N . ILE A 1 87 ? 3.037 -4.677 4.597 1.00 95.06 87 ILE A N 1
ATOM 694 C CA . ILE A 1 87 ? 1.988 -3.751 5.033 1.00 95.06 87 ILE A CA 1
ATOM 695 C C . ILE A 1 87 ? 2.456 -2.336 4.700 1.00 95.06 87 ILE A C 1
ATOM 697 O O . ILE A 1 87 ? 3.442 -1.853 5.253 1.00 95.06 87 ILE A O 1
ATOM 701 N N . VAL A 1 88 ? 1.744 -1.660 3.804 1.00 95.56 88 VAL A N 1
ATOM 702 C CA . VAL A 1 88 ? 1.957 -0.245 3.500 1.00 95.56 88 VAL A CA 1
ATOM 703 C C . VAL A 1 88 ? 1.157 0.587 4.494 1.00 95.56 88 VAL A C 1
ATOM 705 O O . VAL A 1 88 ? -0.065 0.461 4.580 1.00 95.56 88 VAL A O 1
ATOM 708 N N . VAL A 1 89 ? 1.835 1.452 5.245 1.00 95.50 89 VAL A N 1
ATOM 709 C CA . VAL A 1 89 ? 1.193 2.293 6.258 1.00 95.50 89 VAL A CA 1
ATOM 710 C C . VAL A 1 89 ? 1.149 3.747 5.803 1.00 95.50 89 VAL A C 1
ATOM 712 O O . VAL A 1 89 ? 2.186 4.350 5.536 1.00 95.50 89 VA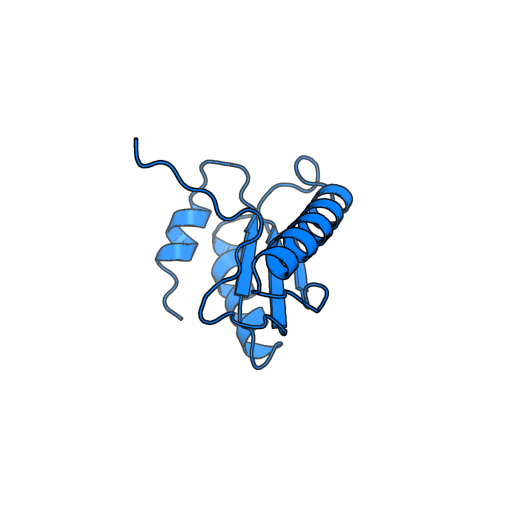L A O 1
ATOM 715 N N . VAL A 1 90 ? -0.051 4.327 5.742 1.00 95.31 90 VAL A N 1
ATOM 716 C CA . VAL A 1 90 ? -0.260 5.733 5.361 1.00 95.31 90 VAL A CA 1
ATOM 717 C C . VAL A 1 90 ? -0.438 6.579 6.618 1.00 95.31 90 VAL A C 1
ATOM 719 O O . VAL A 1 90 ? -1.332 6.317 7.421 1.00 95.31 90 VAL A O 1
ATOM 722 N N . LEU A 1 91 ? 0.394 7.609 6.787 1.00 93.88 91 LEU A N 1
ATOM 723 C CA . LEU A 1 91 ? 0.416 8.472 7.973 1.00 93.88 91 LEU A CA 1
ATOM 724 C C . LEU A 1 91 ? 0.094 9.934 7.606 1.00 93.88 91 LEU A C 1
ATOM 726 O O . LEU A 1 91 ? 0.544 10.405 6.563 1.00 93.88 91 LEU A O 1
ATOM 730 N N . PRO A 1 92 ? -0.613 10.700 8.461 1.00 90.00 92 PRO A N 1
ATOM 731 C CA . PRO A 1 92 ? -0.961 12.105 8.208 1.00 90.00 92 PRO A CA 1
ATOM 732 C C . PRO A 1 92 ? 0.197 13.096 8.480 1.00 90.00 92 PRO A C 1
ATOM 734 O O . PRO A 1 92 ? -0.042 14.238 8.865 1.00 90.00 92 PRO A O 1
ATOM 737 N N . GLY A 1 93 ? 1.455 12.674 8.315 1.00 87.19 93 GLY A N 1
ATOM 738 C CA . GLY A 1 93 ? 2.649 13.454 8.667 1.00 87.19 93 GLY A CA 1
ATOM 739 C C . GLY A 1 93 ? 3.278 13.012 9.992 1.00 87.19 93 GLY A C 1
ATOM 740 O O . GLY A 1 93 ? 3.377 11.816 10.258 1.00 87.19 93 GLY A O 1
ATOM 741 N N . LYS A 1 94 ? 3.732 13.961 10.828 1.00 83.88 94 LYS A N 1
ATOM 742 C CA . LYS A 1 94 ? 4.334 13.649 12.139 1.00 83.88 94 LYS A CA 1
ATOM 743 C C . LYS A 1 94 ? 3.268 13.120 13.099 1.00 83.88 94 LYS A C 1
ATOM 745 O O . LYS A 1 94 ? 2.333 13.832 13.447 1.00 83.88 94 LYS A O 1
ATOM 750 N N . THR A 1 95 ? 3.425 11.876 13.539 1.00 87.44 95 THR A N 1
ATOM 751 C CA . THR A 1 95 ?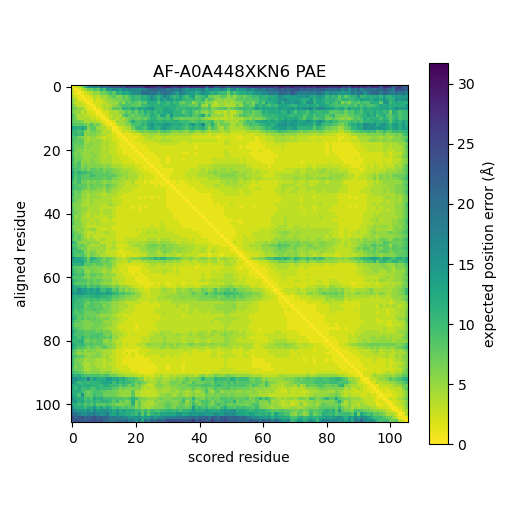 2.479 11.199 14.433 1.00 87.44 95 THR A CA 1
ATOM 752 C C . THR A 1 95 ? 3.205 10.194 15.333 1.00 87.44 95 THR A C 1
ATOM 754 O O . THR A 1 95 ? 4.160 9.562 14.871 1.00 87.44 95 THR A O 1
ATOM 757 N N . PRO A 1 96 ? 2.762 9.991 16.593 1.00 84.00 96 PRO A N 1
ATOM 758 C CA . PRO A 1 96 ? 3.320 8.958 17.472 1.00 84.00 96 PRO A CA 1
ATOM 759 C C . PRO A 1 96 ? 3.111 7.530 16.939 1.00 84.00 96 PRO A C 1
ATOM 761 O O . PRO A 1 96 ? 3.817 6.613 17.353 1.00 84.00 96 PRO A O 1
ATOM 764 N N . VAL A 1 97 ? 2.199 7.340 15.974 1.00 84.44 97 VAL A N 1
ATOM 765 C CA . VAL A 1 97 ? 1.965 6.050 15.302 1.00 84.44 97 VAL A CA 1
ATOM 766 C C . VAL A 1 97 ? 3.256 5.491 14.694 1.00 84.44 97 VAL A C 1
ATOM 768 O O . VAL A 1 97 ? 3.495 4.293 14.793 1.00 84.44 97 VAL A O 1
ATOM 771 N N . TYR A 1 98 ? 4.122 6.337 14.120 1.00 84.88 98 TYR A N 1
ATOM 772 C CA . TYR A 1 98 ? 5.386 5.881 13.528 1.00 84.88 98 TYR A CA 1
ATOM 773 C C . TYR A 1 98 ? 6.324 5.242 14.561 1.00 84.88 98 TYR A C 1
ATOM 775 O O . TYR A 1 98 ? 6.899 4.191 14.296 1.00 84.88 98 TYR A O 1
ATOM 783 N N . GLY A 1 99 ? 6.427 5.832 15.758 1.00 82.12 99 GLY A N 1
ATOM 784 C CA . GLY A 1 99 ? 7.215 5.258 16.852 1.00 82.12 99 GLY A CA 1
ATOM 785 C C . GLY A 1 99 ? 6.679 3.890 17.271 1.00 82.12 99 GLY A C 1
ATOM 786 O O . GLY A 1 99 ? 7.433 2.927 17.342 1.00 82.12 99 GLY A O 1
ATOM 787 N N . LYS A 1 100 ? 5.354 3.767 17.417 1.00 82.00 100 LYS A N 1
ATOM 788 C CA . LYS A 1 100 ? 4.717 2.481 17.734 1.00 82.00 100 LYS A CA 1
ATOM 789 C C . LYS A 1 100 ? 4.927 1.405 16.671 1.00 82.00 100 LYS A C 1
ATOM 791 O O . LYS A 1 100 ? 5.064 0.245 17.036 1.00 82.00 100 LYS A O 1
ATOM 796 N N . LEU A 1 101 ? 4.968 1.767 15.387 1.00 82.75 101 LEU A N 1
ATOM 797 C CA . LEU A 1 101 ? 5.260 0.819 14.305 1.00 82.75 101 LEU A CA 1
ATOM 798 C C . LEU A 1 101 ? 6.694 0.284 14.377 1.00 82.75 101 LEU A C 1
ATOM 800 O O . LEU A 1 101 ? 6.911 -0.884 14.075 1.00 82.75 101 LEU A O 1
ATOM 804 N N . LEU A 1 102 ? 7.655 1.120 14.777 1.00 80.12 102 LEU A N 1
ATOM 805 C CA . LEU A 1 102 ? 9.054 0.714 14.945 1.00 80.12 102 LEU A CA 1
ATOM 806 C C . LEU A 1 102 ? 9.269 -0.139 16.199 1.00 80.12 102 LEU A C 1
ATOM 808 O O . LEU A 1 102 ? 10.052 -1.086 16.167 1.00 80.12 102 LEU A O 1
ATOM 812 N N . ASP A 1 103 ? 8.565 0.180 17.285 1.00 75.50 103 ASP A N 1
ATOM 813 C CA . ASP A 1 103 ? 8.630 -0.583 18.536 1.00 75.50 103 ASP A CA 1
ATOM 814 C C . ASP A 1 103 ? 7.921 -1.944 18.436 1.00 75.50 103 ASP A C 1
ATOM 816 O O . ASP A 1 103 ? 8.156 -2.837 19.255 1.00 75.50 103 ASP A O 1
ATOM 820 N N . PHE A 1 104 ? 7.052 -2.123 17.437 1.00 69.69 104 PHE A N 1
ATOM 821 C CA . PHE A 1 104 ? 6.339 -3.371 17.209 1.00 69.69 104 PHE A CA 1
ATOM 822 C C . PHE A 1 104 ? 7.284 -4.438 16.636 1.00 69.69 104 PHE A C 1
ATOM 824 O O . PHE A 1 104 ? 7.450 -4.577 15.424 1.00 69.69 104 PHE A O 1
ATOM 831 N N . LYS A 1 105 ? 7.906 -5.219 17.526 1.00 57.06 105 LYS A N 1
ATOM 832 C CA . LYS A 1 105 ? 8.607 -6.451 17.147 1.00 57.06 105 LYS A CA 1
ATOM 833 C C . LYS A 1 105 ? 7.585 -7.528 16.772 1.00 57.06 105 LYS A C 1
ATOM 835 O O . LYS A 1 105 ? 6.755 -7.906 17.598 1.00 57.06 105 LYS A O 1
ATOM 840 N N . LEU A 1 106 ? 7.657 -7.994 15.523 1.00 53.53 106 LEU A N 1
ATOM 841 C CA . LEU A 1 106 ? 6.950 -9.181 15.025 1.00 53.53 106 LEU A CA 1
ATOM 842 C C . LEU A 1 106 ? 7.374 -10.465 15.752 1.00 53.53 106 LEU A C 1
ATOM 844 O O . LEU A 1 106 ? 8.565 -10.561 16.119 1.00 53.53 106 LEU A O 1
#

Solvent-accessible surface area (backbone atoms only — not comparable to full-atom values): 6383 Å² total; per-residue (Å²): 140,88,85,84,77,63,80,98,39,57,52,95,78,48,60,77,46,69,38,34,32,37,45,28,50,29,57,57,93,79,53,40,72,67,55,55,50,52,49,50,55,52,48,30,52,54,27,42,65,35,41,32,35,45,78,52,75,60,82,39,77,50,77,49,69,69,57,79,46,51,60,62,50,50,52,48,48,59,74,72,38,83,75,63,74,46,76,49,75,43,65,80,63,95,54,74,45,60,58,54,59,69,70,55,77,128